Protein AF-A0A963BIH2-F1 (afdb_monomer_lite)

Secondary structure (DSSP, 8-state):
--------TTS--HHHHHHHHHHHHHHHHHHHHHHHHHHHTHHHHHHHHHHHHHHHHHHHHSS---TTSPPPPPPPHHHHHHHHHHHHHHHHHHHHHHHHHHHHHHHHHHHHHHTTTT-----GGGGS--

Foldseek 3Di:
DDPDPPVPPPDDDPVLVVVLVVLVVVLVVVLVVLVVVCVVCVVVQLVVQLVVVVVVLVVVQVDDDDPPDDRDDRDDSVVSSVVSNVVSVVVSVVVNVVSVVVSVVVSCVVVCVVVVVPDDPPPVPPPPPD

Structure (mmCIF, N/CA/C/O backbone):
data_AF-A0A963BIH2-F1
#
_entry.id   AF-A0A963BIH2-F1
#
loop_
_atom_site.group_PDB
_atom_site.id
_atom_site.type_symbol
_atom_site.label_atom_id
_atom_site.label_alt_id
_atom_site.label_comp_id
_atom_site.label_asym_id
_atom_site.label_entity_id
_atom_site.label_seq_id
_atom_site.pdbx_PDB_ins_code
_atom_site.Cartn_x
_atom_site.Cartn_y
_atom_site.Cartn_z
_atom_site.occupancy
_atom_site.B_iso_or_equiv
_atom_site.auth_seq_id
_atom_site.auth_comp_id
_atom_site.auth_asym_id
_atom_site.auth_atom_id
_atom_site.pdbx_PDB_model_num
ATOM 1 N N . MET A 1 1 ? 16.959 24.555 -2.439 1.00 33.97 1 MET A N 1
ATOM 2 C CA . MET A 1 1 ? 17.484 24.111 -3.747 1.00 33.97 1 MET A CA 1
ATOM 3 C C . MET A 1 1 ? 17.021 22.670 -3.945 1.00 33.97 1 MET A C 1
ATOM 5 O O . MET A 1 1 ? 17.496 21.800 -3.231 1.00 33.97 1 MET A O 1
ATOM 9 N N . ARG A 1 2 ? 15.986 22.430 -4.762 1.00 33.75 2 ARG A N 1
ATOM 10 C CA . ARG A 1 2 ? 15.496 21.077 -5.080 1.00 33.75 2 ARG A CA 1
ATOM 11 C C . ARG A 1 2 ? 16.211 20.646 -6.356 1.00 33.75 2 ARG A C 1
ATOM 13 O O . ARG A 1 2 ? 16.014 21.279 -7.386 1.00 33.75 2 ARG A O 1
ATOM 20 N N . ILE A 1 3 ? 17.089 19.651 -6.266 1.00 35.19 3 ILE A N 1
ATOM 21 C CA . ILE A 1 3 ? 17.741 19.067 -7.441 1.00 35.19 3 ILE A CA 1
ATOM 22 C C . ILE A 1 3 ? 16.696 18.158 -8.089 1.00 35.19 3 ILE A C 1
ATOM 24 O O . ILE A 1 3 ? 16.526 17.003 -7.705 1.00 35.19 3 ILE A O 1
ATOM 28 N N . GLU A 1 4 ? 15.918 18.723 -9.008 1.00 36.72 4 GLU A N 1
ATOM 29 C CA . GLU A 1 4 ? 15.123 17.937 -9.942 1.00 36.72 4 GLU A CA 1
ATOM 30 C C . GLU A 1 4 ? 16.110 17.210 -10.856 1.00 36.72 4 GLU A C 1
ATOM 32 O O . GLU A 1 4 ? 16.843 17.833 -11.623 1.00 36.72 4 GLU A O 1
ATOM 37 N N . PHE A 1 5 ? 16.178 15.885 -10.726 1.00 40.44 5 PHE A N 1
ATOM 38 C CA . PHE A 1 5 ? 16.924 15.017 -11.632 1.00 40.44 5 PHE A CA 1
ATOM 39 C C . PHE A 1 5 ? 16.237 15.021 -13.005 1.00 40.44 5 PHE A C 1
ATOM 41 O O . PHE A 1 5 ? 15.558 14.072 -13.391 1.00 40.44 5 PHE A O 1
ATOM 48 N N . ALA A 1 6 ? 16.403 16.109 -13.754 1.00 46.69 6 ALA A N 1
ATOM 49 C CA . ALA A 1 6 ? 16.191 16.117 -15.188 1.00 46.69 6 ALA A CA 1
ATOM 50 C C . ALA A 1 6 ? 17.350 15.331 -15.813 1.00 46.69 6 ALA A C 1
ATOM 52 O O . ALA A 1 6 ? 18.375 15.896 -16.193 1.00 46.69 6 ALA A O 1
ATOM 53 N N . ILE A 1 7 ? 17.205 14.004 -15.867 1.00 51.84 7 ILE A N 1
ATOM 54 C CA . ILE A 1 7 ? 18.049 13.149 -16.702 1.00 51.84 7 ILE A CA 1
ATOM 55 C C . ILE A 1 7 ? 17.840 13.657 -18.128 1.00 51.84 7 ILE A C 1
ATOM 57 O O . ILE A 1 7 ? 16.798 13.437 -18.746 1.00 51.84 7 ILE A O 1
ATOM 61 N N . SER A 1 8 ? 18.790 14.448 -18.616 1.00 45.28 8 SER A N 1
ATOM 62 C CA . SER A 1 8 ? 18.754 14.998 -19.959 1.00 45.28 8 SER A CA 1
ATOM 63 C C . SER A 1 8 ? 18.797 13.822 -20.933 1.00 45.28 8 SER A C 1
ATOM 65 O O . SER A 1 8 ? 19.781 13.095 -21.013 1.00 45.28 8 SER A O 1
ATOM 67 N N . ALA A 1 9 ? 17.706 13.624 -21.675 1.00 51.91 9 ALA A N 1
ATOM 68 C CA . ALA A 1 9 ? 17.459 12.498 -22.583 1.00 51.91 9 ALA A CA 1
ATOM 69 C C . ALA A 1 9 ? 18.454 12.365 -23.764 1.00 51.91 9 ALA A C 1
ATOM 71 O O . ALA A 1 9 ? 18.204 11.625 -24.714 1.00 51.91 9 ALA A O 1
ATOM 72 N N . ARG A 1 10 ? 19.573 13.097 -23.748 1.00 50.59 10 ARG A N 1
ATOM 73 C CA . ARG A 1 10 ? 20.485 13.274 -24.883 1.00 50.59 10 ARG A CA 1
ATOM 74 C C . ARG A 1 10 ? 21.702 12.345 -24.905 1.00 50.59 10 ARG A C 1
ATOM 76 O O . ARG A 1 10 ? 22.427 12.401 -25.888 1.00 50.59 10 ARG A O 1
ATOM 83 N N . ALA A 1 11 ? 21.902 11.484 -23.904 1.00 54.66 11 ALA A N 1
ATOM 84 C CA . ALA A 1 11 ? 23.040 10.552 -23.873 1.00 54.66 11 ALA A CA 1
ATOM 85 C C . ALA A 1 11 ? 22.699 9.115 -23.420 1.00 54.66 11 ALA A C 1
ATOM 87 O O . ALA A 1 11 ? 23.604 8.372 -23.061 1.00 54.66 11 ALA A O 1
ATOM 88 N N . LEU A 1 12 ? 21.421 8.713 -23.414 1.00 62.44 12 LEU A N 1
ATOM 89 C CA . LEU A 1 12 ? 21.046 7.317 -23.137 1.00 62.44 12 LEU A CA 1
ATOM 90 C C . LEU A 1 12 ? 21.193 6.477 -24.407 1.00 62.44 12 LEU A C 1
ATOM 92 O O . LEU A 1 12 ? 20.617 6.844 -25.439 1.00 62.44 12 LEU A O 1
ATOM 96 N N . ASP A 1 13 ? 21.931 5.370 -24.310 1.00 76.00 13 ASP A N 1
ATOM 97 C CA . ASP A 1 13 ? 21.966 4.354 -25.358 1.00 76.00 13 ASP A CA 1
ATOM 98 C C . ASP A 1 13 ? 20.620 3.608 -25.457 1.00 76.00 13 ASP A C 1
ATOM 100 O O . ASP A 1 13 ? 19.717 3.769 -24.629 1.00 76.00 13 ASP A O 1
ATOM 104 N N . GLU A 1 14 ? 20.447 2.840 -26.530 1.00 81.06 14 GLU A N 1
ATOM 105 C CA . GLU A 1 14 ? 19.212 2.098 -26.803 1.00 81.06 14 GLU A CA 1
ATOM 106 C C . GLU A 1 14 ? 18.902 1.062 -25.709 1.00 81.06 14 GLU A C 1
ATOM 108 O O . GLU A 1 14 ? 17.740 0.890 -25.342 1.00 81.06 14 GLU A O 1
ATOM 113 N N . THR A 1 15 ? 19.931 0.477 -25.086 1.00 82.81 15 THR A N 1
ATOM 114 C CA . THR A 1 15 ? 19.772 -0.535 -24.031 1.00 82.81 15 THR A CA 1
ATOM 115 C C . THR A 1 15 ? 19.218 0.053 -22.736 1.00 82.81 15 THR A C 1
ATOM 117 O O . THR A 1 15 ? 18.377 -0.562 -22.078 1.00 82.81 15 THR A O 1
ATOM 120 N N . ASP A 1 16 ? 19.629 1.268 -22.374 1.00 84.19 16 ASP A N 1
ATOM 121 C CA . ASP A 1 16 ? 19.107 1.944 -21.191 1.00 84.19 16 ASP A CA 1
ATOM 122 C C . ASP A 1 16 ? 17.667 2.426 -21.398 1.00 84.19 16 ASP A C 1
ATOM 124 O O . ASP A 1 16 ? 16.879 2.438 -20.449 1.00 84.19 16 ASP A O 1
ATOM 128 N N . ARG A 1 17 ? 17.285 2.781 -22.632 1.00 84.06 17 ARG A N 1
ATOM 129 C CA . ARG A 1 17 ? 15.888 3.110 -22.961 1.00 84.06 17 ARG A CA 1
ATOM 130 C C . ARG A 1 17 ? 14.984 1.890 -22.834 1.00 84.06 17 ARG A C 1
ATOM 132 O O . ARG A 1 17 ? 13.972 1.975 -22.142 1.00 84.06 17 ARG A O 1
ATOM 139 N N . GLU A 1 18 ? 15.381 0.761 -23.420 1.00 88.62 18 GLU A N 1
ATOM 140 C CA . GLU A 1 18 ? 14.652 -0.504 -23.285 1.00 88.62 18 GLU A CA 1
ATOM 141 C C . GLU A 1 18 ? 14.515 -0.917 -21.813 1.00 88.62 18 GLU A C 1
ATOM 143 O O . GLU A 1 18 ? 13.427 -1.282 -21.365 1.00 88.62 18 GLU A O 1
ATOM 148 N N . PHE A 1 19 ? 15.587 -0.786 -21.026 1.00 88.62 19 PHE A N 1
ATOM 149 C CA . PHE A 1 19 ? 15.560 -1.073 -19.591 1.00 88.62 19 PHE A CA 1
ATOM 150 C C . PHE A 1 19 ? 14.550 -0.198 -18.833 1.00 88.62 19 PHE A C 1
ATOM 152 O O . PHE A 1 19 ? 13.780 -0.704 -18.010 1.00 88.62 19 PHE A O 1
ATOM 159 N N . ILE A 1 20 ? 14.540 1.113 -19.101 1.00 88.50 20 ILE A N 1
ATOM 160 C CA . ILE A 1 20 ? 13.598 2.054 -18.480 1.00 88.50 20 ILE A CA 1
ATOM 161 C C . ILE A 1 20 ? 12.158 1.687 -18.836 1.00 88.50 20 ILE A C 1
ATOM 163 O O . ILE A 1 20 ? 11.299 1.676 -17.950 1.00 88.50 20 ILE A O 1
ATOM 167 N N . ASP A 1 21 ? 11.888 1.386 -20.104 1.00 89.56 21 ASP A N 1
ATOM 168 C CA . ASP A 1 21 ? 10.541 1.065 -20.567 1.00 89.56 21 ASP A CA 1
ATOM 169 C C . ASP A 1 21 ? 10.034 -0.238 -19.944 1.00 89.56 21 ASP A C 1
ATOM 171 O O . ASP A 1 21 ? 8.935 -0.243 -19.385 1.00 89.56 21 ASP A O 1
ATOM 175 N N . VAL A 1 22 ? 10.863 -1.290 -19.907 1.00 91.31 22 VAL A N 1
ATOM 176 C CA . VAL A 1 22 ? 10.533 -2.565 -19.245 1.00 91.31 22 VAL A CA 1
ATOM 177 C C . VAL A 1 22 ? 10.213 -2.357 -17.763 1.00 91.31 22 VAL A C 1
ATOM 179 O O . VAL A 1 22 ? 9.212 -2.876 -17.258 1.00 91.31 22 VAL A O 1
ATOM 182 N N . HIS A 1 23 ? 11.023 -1.574 -17.046 1.00 89.12 23 HIS A N 1
ATOM 183 C CA . HIS A 1 23 ? 10.770 -1.318 -15.629 1.00 89.12 23 HIS A CA 1
ATOM 184 C C . HIS A 1 23 ? 9.508 -0.494 -15.384 1.00 89.12 23 HIS A C 1
ATOM 186 O O . HIS A 1 23 ? 8.791 -0.781 -14.427 1.00 89.12 23 HIS A O 1
ATOM 192 N N . ARG A 1 24 ? 9.187 0.469 -16.255 1.00 86.44 24 ARG A N 1
ATOM 193 C CA . ARG A 1 24 ? 7.927 1.225 -16.180 1.00 86.44 24 ARG A CA 1
ATOM 194 C C . ARG A 1 24 ? 6.712 0.339 -16.433 1.00 86.44 24 ARG A C 1
ATOM 196 O O . ARG A 1 24 ? 5.716 0.469 -15.722 1.00 86.44 24 ARG A O 1
ATOM 203 N N . THR A 1 25 ? 6.776 -0.568 -17.409 1.00 91.62 25 THR A N 1
ATOM 204 C CA . THR A 1 25 ? 5.693 -1.537 -17.642 1.00 91.62 25 THR A CA 1
ATOM 205 C C . THR A 1 25 ? 5.524 -2.480 -16.456 1.00 91.62 25 THR A C 1
ATOM 207 O O . THR A 1 25 ? 4.408 -2.629 -15.962 1.00 91.62 25 THR A O 1
ATOM 210 N N . ASN A 1 26 ? 6.620 -3.024 -15.922 1.00 91.31 26 ASN A N 1
ATOM 211 C CA . ASN A 1 26 ? 6.579 -3.917 -14.763 1.00 91.31 26 ASN A CA 1
ATOM 212 C C . ASN A 1 26 ? 6.050 -3.206 -13.507 1.00 91.31 26 ASN A C 1
ATOM 214 O O . ASN A 1 26 ? 5.265 -3.782 -12.752 1.00 91.31 26 ASN A O 1
ATOM 218 N N . GLU A 1 27 ? 6.438 -1.945 -13.283 1.00 92.25 27 GLU A N 1
ATOM 219 C CA . GLU A 1 27 ? 5.890 -1.102 -12.214 1.00 92.25 27 GLU A CA 1
ATOM 220 C C . GLU A 1 27 ? 4.374 -0.950 -12.375 1.00 92.25 27 GLU A C 1
ATOM 222 O O . GLU A 1 27 ? 3.619 -1.223 -11.441 1.00 92.25 27 GLU A O 1
ATOM 227 N N . ALA A 1 28 ? 3.911 -0.563 -13.567 1.00 92.19 28 ALA A N 1
ATOM 228 C CA . ALA A 1 28 ? 2.495 -0.352 -13.839 1.00 92.19 28 ALA A CA 1
ATOM 229 C C . ALA A 1 28 ? 1.665 -1.630 -13.640 1.00 92.19 28 ALA A C 1
ATOM 231 O O . ALA A 1 28 ? 0.584 -1.574 -13.048 1.00 92.19 28 ALA A O 1
ATOM 232 N N . GLU A 1 29 ? 2.161 -2.782 -14.090 1.00 96.12 29 GLU A N 1
ATOM 233 C CA . GLU A 1 29 ? 1.514 -4.078 -13.869 1.00 96.12 29 GLU A CA 1
ATOM 234 C C . GLU A 1 29 ? 1.475 -4.451 -12.388 1.00 96.12 29 GLU A C 1
ATOM 236 O O . GLU A 1 29 ? 0.422 -4.828 -11.871 1.00 96.12 29 GLU A O 1
ATOM 241 N N . THR A 1 30 ? 2.588 -4.277 -11.675 1.00 94.75 30 THR A N 1
ATOM 242 C CA . THR A 1 30 ? 2.672 -4.573 -10.239 1.00 94.75 30 THR A CA 1
ATOM 243 C C . THR A 1 30 ? 1.711 -3.695 -9.441 1.00 94.75 30 THR A C 1
ATOM 245 O O . THR A 1 30 ? 1.011 -4.196 -8.559 1.00 94.75 30 THR A O 1
ATOM 248 N N . LEU A 1 31 ? 1.611 -2.405 -9.771 1.00 95.50 31 LEU A N 1
ATOM 249 C CA . LEU A 1 31 ? 0.657 -1.484 -9.152 1.00 95.50 31 LEU A CA 1
ATOM 250 C C . LEU A 1 31 ? -0.789 -1.894 -9.439 1.00 95.50 31 LEU A C 1
ATOM 252 O O . LEU A 1 31 ? -1.604 -1.919 -8.520 1.00 95.50 31 LEU A O 1
ATOM 256 N N . ARG A 1 32 ? -1.116 -2.253 -10.687 1.00 96.75 32 ARG A N 1
ATOM 257 C CA . ARG A 1 32 ? -2.464 -2.721 -11.055 1.00 96.75 32 ARG A CA 1
ATOM 258 C C . ARG A 1 32 ? -2.843 -3.995 -10.312 1.00 96.75 32 ARG A C 1
ATOM 260 O O . ARG A 1 32 ? -3.928 -4.059 -9.745 1.00 96.75 32 ARG A O 1
ATOM 267 N N . ASN A 1 33 ? -1.948 -4.977 -10.276 1.00 97.25 33 ASN A N 1
ATOM 268 C CA . ASN A 1 33 ? -2.181 -6.241 -9.584 1.00 97.25 33 ASN A CA 1
ATOM 269 C C . 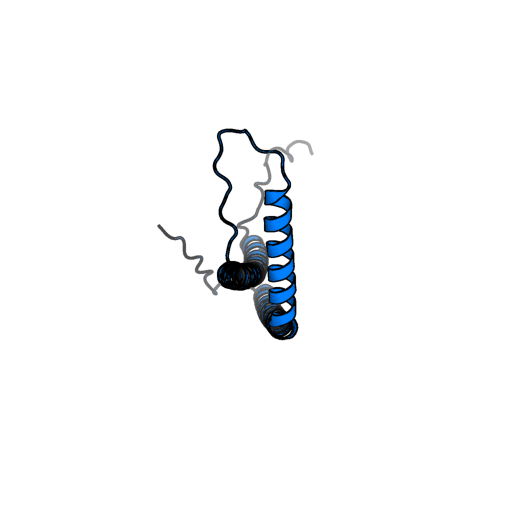ASN A 1 33 ? -2.331 -6.025 -8.075 1.00 97.25 33 ASN A C 1
ATOM 271 O O . ASN A 1 33 ? -3.250 -6.566 -7.469 1.00 97.25 33 ASN A O 1
ATOM 275 N N . THR A 1 34 ? -1.483 -5.179 -7.483 1.00 95.25 34 THR A N 1
ATOM 276 C CA . THR A 1 34 ? -1.549 -4.835 -6.054 1.00 95.25 34 THR A CA 1
ATOM 277 C C . THR A 1 34 ? -2.843 -4.096 -5.712 1.00 95.25 34 THR A C 1
ATOM 279 O O . THR A 1 34 ? -3.472 -4.393 -4.699 1.00 95.25 34 THR A O 1
ATOM 282 N N . GLN A 1 35 ? -3.281 -3.166 -6.564 1.00 97.00 35 GLN A N 1
ATOM 283 C CA . GLN A 1 35 ? -4.557 -2.469 -6.400 1.00 97.00 35 GLN A CA 1
ATOM 284 C C . GLN A 1 35 ? -5.742 -3.435 -6.515 1.00 97.00 35 GLN A C 1
ATOM 286 O O . GLN A 1 35 ? -6.639 -3.405 -5.677 1.00 97.00 35 GLN A O 1
ATOM 291 N N . ALA A 1 36 ? -5.733 -4.313 -7.518 1.00 97.25 36 ALA A N 1
ATOM 292 C CA . ALA A 1 36 ? -6.798 -5.286 -7.725 1.00 97.25 36 ALA A CA 1
ATOM 293 C C . ALA A 1 36 ? -6.891 -6.287 -6.562 1.00 97.25 36 ALA A C 1
ATOM 295 O O . ALA A 1 36 ? -7.988 -6.599 -6.107 1.00 97.25 36 ALA A O 1
ATOM 296 N N . ASP A 1 37 ? -5.754 -6.767 -6.055 1.00 96.81 37 ASP A N 1
ATOM 297 C CA . ASP A 1 37 ? -5.680 -7.617 -4.863 1.00 96.81 37 ASP A CA 1
ATOM 298 C C . ASP A 1 37 ? -6.224 -6.900 -3.619 1.00 96.81 37 ASP A C 1
ATOM 300 O O . ASP A 1 37 ? -7.039 -7.458 -2.878 1.00 96.81 37 ASP A O 1
ATOM 304 N N . TYR A 1 38 ? -5.840 -5.633 -3.426 1.00 95.75 38 TYR A N 1
ATOM 305 C CA . TYR A 1 38 ? -6.357 -4.816 -2.334 1.00 95.75 38 TYR A CA 1
ATOM 306 C C . TYR A 1 38 ? -7.874 -4.674 -2.398 1.00 95.75 38 TYR A C 1
ATOM 308 O O . TYR A 1 38 ? -8.548 -4.899 -1.400 1.00 95.75 38 TYR A O 1
ATOM 316 N N . GLU A 1 39 ? -8.426 -4.343 -3.564 1.00 96.12 39 GLU A N 1
ATOM 317 C CA . GLU A 1 39 ? -9.868 -4.179 -3.746 1.00 96.12 39 GLU A CA 1
ATOM 318 C C . GLU A 1 39 ? -10.630 -5.488 -3.539 1.00 96.12 39 GLU A C 1
ATOM 320 O O . GLU A 1 39 ? -11.663 -5.489 -2.865 1.00 96.12 39 GLU A O 1
ATOM 325 N N . ARG A 1 40 ? -10.097 -6.607 -4.050 1.00 97.56 40 ARG A N 1
ATOM 326 C CA . ARG A 1 40 ? -10.688 -7.942 -3.870 1.00 97.56 40 ARG A CA 1
ATOM 327 C C . ARG A 1 40 ? -10.795 -8.329 -2.400 1.00 97.56 40 ARG A C 1
ATOM 329 O O . ARG A 1 40 ? -11.824 -8.856 -1.993 1.00 97.56 40 ARG A O 1
ATOM 336 N N . HIS A 1 41 ? -9.763 -8.041 -1.611 1.00 97.06 41 HIS A N 1
ATOM 337 C CA . HIS A 1 41 ? -9.679 -8.448 -0.206 1.00 97.06 41 HIS A CA 1
ATOM 338 C C . HIS A 1 41 ? -9.933 -7.307 0.782 1.00 97.06 41 HIS A C 1
ATOM 340 O O . HIS A 1 41 ? -9.677 -7.450 1.978 1.00 97.06 41 HIS A O 1
ATOM 346 N N . ARG A 1 42 ? -10.445 -6.166 0.309 1.00 94.88 42 ARG A N 1
ATOM 347 C CA . ARG A 1 42 ? -10.566 -4.941 1.108 1.00 94.88 42 ARG A CA 1
ATOM 348 C C . ARG A 1 42 ? -11.382 -5.159 2.376 1.00 94.88 42 ARG A C 1
ATOM 350 O O . ARG A 1 42 ? -10.971 -4.765 3.465 1.00 94.88 42 ARG A O 1
ATOM 357 N N . TRP A 1 43 ? -12.539 -5.799 2.234 1.00 95.62 43 TRP A N 1
ATOM 358 C CA . TRP A 1 43 ? -13.440 -6.048 3.355 1.00 95.62 43 TRP A CA 1
ATOM 359 C C . TRP A 1 43 ? -12.870 -7.053 4.349 1.00 95.62 43 TRP A C 1
ATOM 361 O O . TRP A 1 43 ? -12.956 -6.813 5.552 1.00 95.62 43 TRP A O 1
ATOM 371 N N . ASP A 1 44 ? -12.236 -8.116 3.858 1.00 97.31 44 ASP A N 1
ATOM 372 C CA . ASP A 1 44 ? -11.607 -9.131 4.704 1.00 97.31 44 ASP A CA 1
ATOM 373 C C . ASP A 1 44 ? -10.460 -8.531 5.520 1.00 97.31 44 ASP A C 1
ATOM 375 O O . ASP A 1 44 ? -10.366 -8.767 6.723 1.00 97.31 44 ASP A O 1
ATOM 379 N N . ARG A 1 45 ? -9.631 -7.680 4.899 1.00 96.06 45 ARG A N 1
ATOM 380 C CA . ARG A 1 45 ? -8.552 -6.953 5.586 1.00 96.06 45 ARG A CA 1
ATOM 381 C C . ARG A 1 45 ? -9.091 -6.012 6.653 1.00 96.06 45 ARG A C 1
ATOM 383 O O . ARG A 1 45 ? -8.621 -6.042 7.788 1.00 96.06 45 ARG A O 1
ATOM 390 N N . TYR A 1 46 ? -10.122 -5.229 6.329 1.00 97.00 46 TYR A N 1
ATOM 391 C CA . TYR A 1 46 ? -10.773 -4.361 7.312 1.00 97.00 46 TYR A CA 1
ATOM 392 C C . TYR A 1 46 ? -11.332 -5.152 8.493 1.00 97.00 46 TYR A C 1
ATOM 394 O O . TYR A 1 46 ? -11.164 -4.725 9.633 1.00 97.00 46 TYR A O 1
ATOM 402 N N . LYS A 1 47 ? -11.962 -6.305 8.242 1.00 96.62 47 LYS A N 1
ATOM 403 C CA . LYS A 1 47 ? -12.494 -7.163 9.305 1.00 96.62 47 LYS A CA 1
ATOM 404 C C . LYS A 1 47 ? -11.408 -7.797 10.154 1.00 96.62 47 LYS A C 1
ATOM 406 O O . LYS A 1 47 ? -11.467 -7.682 11.373 1.00 96.62 47 LYS A O 1
ATOM 411 N N . ALA A 1 48 ? -10.376 -8.356 9.534 1.00 96.31 48 ALA A N 1
ATOM 412 C CA . ALA A 1 48 ? -9.230 -8.890 10.258 1.00 96.31 48 ALA A CA 1
ATOM 413 C C . ALA A 1 48 ? -8.563 -7.819 11.141 1.00 96.31 48 ALA A C 1
ATOM 415 O O . ALA A 1 48 ? -8.173 -8.102 12.275 1.00 96.31 48 ALA A O 1
ATOM 416 N N . ARG A 1 49 ? -8.472 -6.574 10.653 1.00 96.62 49 ARG A N 1
ATOM 417 C CA . ARG A 1 49 ? -7.916 -5.450 11.412 1.00 96.62 49 ARG A CA 1
ATOM 418 C C . ARG A 1 49 ? -8.830 -4.992 12.550 1.00 96.62 49 ARG A C 1
ATOM 420 O O . ARG A 1 49 ? -8.324 -4.730 13.637 1.00 96.62 49 ARG A O 1
ATOM 427 N N . GLU A 1 50 ? -10.143 -4.918 12.324 1.00 96.25 50 GLU A N 1
ATOM 428 C CA . GLU A 1 50 ? -11.148 -4.629 13.362 1.00 96.25 50 GLU A CA 1
ATOM 429 C C . GLU A 1 50 ? -11.038 -5.653 14.504 1.00 96.25 50 GLU A C 1
ATOM 431 O O . GLU A 1 50 ? -10.877 -5.268 15.663 1.00 96.25 50 GLU A O 1
ATOM 436 N N . ASP A 1 51 ? -11.004 -6.945 14.169 1.00 95.88 51 ASP A N 1
ATOM 437 C CA . ASP A 1 51 ? -10.886 -8.037 15.140 1.00 95.88 51 ASP A CA 1
ATOM 438 C C . ASP A 1 51 ? -9.553 -7.992 15.902 1.00 95.88 51 ASP 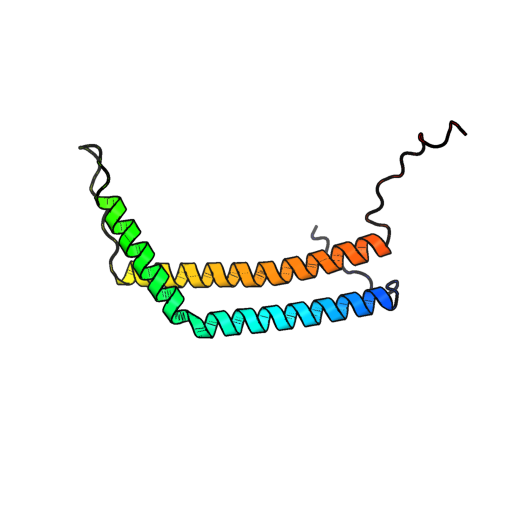A C 1
ATOM 440 O O . ASP A 1 51 ? -9.511 -8.201 17.118 1.00 95.88 51 ASP A O 1
ATOM 444 N N . ALA A 1 52 ? -8.448 -7.699 15.208 1.00 95.50 52 ALA A N 1
ATOM 445 C CA . ALA A 1 52 ? -7.132 -7.565 15.827 1.00 95.50 52 ALA A CA 1
ATOM 446 C C . ALA A 1 52 ? -7.080 -6.393 16.819 1.00 95.50 52 ALA A C 1
ATOM 448 O O . ALA A 1 52 ? -6.585 -6.560 17.935 1.00 95.50 52 ALA A O 1
ATOM 449 N N . LEU A 1 53 ? -7.627 -5.232 16.443 1.00 94.75 53 LEU A N 1
ATOM 450 C CA . LEU A 1 53 ? -7.718 -4.066 17.322 1.00 94.75 53 LEU A CA 1
ATOM 451 C C . LEU A 1 53 ? -8.600 -4.360 18.535 1.00 94.75 53 LEU A C 1
ATOM 453 O O . LEU A 1 53 ? -8.219 -4.054 19.661 1.00 94.75 53 LEU A O 1
ATOM 457 N N . GLN A 1 54 ? -9.741 -5.018 18.337 1.00 92.38 54 GLN A N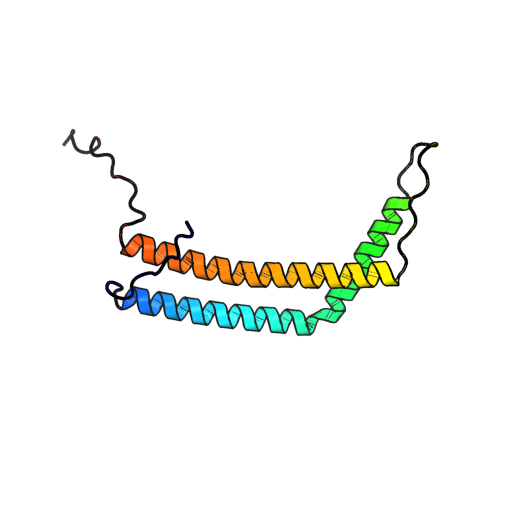 1
ATOM 458 C CA . GLN A 1 54 ? -10.620 -5.390 19.441 1.00 92.38 54 GLN A CA 1
ATOM 459 C C . GLN A 1 54 ? -9.915 -6.312 20.446 1.00 92.38 54 GLN A C 1
ATOM 461 O O . GLN A 1 54 ? -9.985 -6.071 21.653 1.00 92.38 54 GLN A O 1
ATOM 466 N N . ARG A 1 55 ? -9.171 -7.318 19.966 1.00 91.88 55 ARG A N 1
ATOM 467 C CA . ARG A 1 55 ? -8.341 -8.180 20.826 1.00 91.88 55 ARG A CA 1
ATOM 468 C C . ARG A 1 55 ? -7.250 -7.389 21.542 1.00 91.88 55 ARG A C 1
ATOM 470 O O . ARG A 1 55 ? -7.025 -7.607 22.726 1.00 91.88 55 ARG A O 1
ATOM 477 N N . GLN A 1 56 ? -6.596 -6.456 20.854 1.00 91.50 56 GLN A N 1
ATOM 478 C CA . GLN A 1 56 ? -5.574 -5.600 21.453 1.00 91.50 56 GLN A CA 1
ATOM 479 C C . GLN A 1 56 ? -6.146 -4.741 22.589 1.00 91.50 56 GLN A C 1
ATOM 481 O O . GLN A 1 56 ? -5.546 -4.673 23.661 1.00 91.50 56 GLN A O 1
ATOM 486 N N . TYR A 1 57 ? -7.308 -4.110 22.392 1.00 88.19 57 TYR A N 1
ATOM 487 C CA . TYR A 1 57 ? -7.952 -3.323 23.445 1.00 88.19 57 TYR A CA 1
ATOM 488 C C . TYR A 1 57 ? -8.390 -4.184 24.625 1.00 88.19 57 TYR A C 1
ATOM 490 O O . TYR A 1 57 ? -8.204 -3.761 25.764 1.00 88.19 57 TYR A O 1
ATOM 498 N N . GLN A 1 58 ? -8.905 -5.388 24.369 1.00 85.69 58 GLN A N 1
ATOM 499 C CA . GLN A 1 58 ? -9.261 -6.326 25.429 1.00 85.69 58 GLN A CA 1
ATOM 500 C C . GLN A 1 58 ? -8.029 -6.729 26.252 1.00 85.69 58 GLN A C 1
ATOM 502 O O . GLN A 1 58 ? -8.021 -6.542 27.463 1.00 85.69 58 GLN A O 1
ATOM 507 N N . ASN A 1 59 ? -6.946 -7.155 25.596 1.00 85.69 59 ASN A N 1
ATOM 508 C CA . ASN A 1 59 ? -5.697 -7.526 26.270 1.00 85.69 59 ASN A CA 1
ATOM 509 C C . ASN A 1 59 ? -5.110 -6.366 27.085 1.00 85.69 59 ASN A C 1
ATOM 511 O O . ASN A 1 59 ? -4.523 -6.572 28.145 1.00 85.69 59 ASN A O 1
ATOM 515 N N . ASN A 1 60 ? -5.277 -5.129 26.606 1.00 82.44 60 ASN A N 1
ATOM 516 C CA . ASN A 1 60 ? -4.820 -3.952 27.329 1.00 82.44 60 ASN A CA 1
ATOM 517 C C . ASN A 1 60 ? -5.563 -3.745 28.652 1.00 82.44 60 ASN A C 1
ATOM 519 O O . ASN A 1 60 ? -4.992 -3.122 29.545 1.00 82.44 60 ASN A O 1
ATOM 523 N N . LEU A 1 61 ? -6.812 -4.206 28.788 1.00 76.75 61 LEU A N 1
ATOM 524 C CA . LEU A 1 61 ? -7.569 -4.147 30.044 1.00 76.75 61 LEU A CA 1
ATOM 525 C C . LEU A 1 61 ? -7.064 -5.144 31.081 1.00 76.75 61 LEU A C 1
ATOM 527 O O . LEU A 1 61 ? -7.062 -4.804 32.261 1.00 76.75 61 LEU A O 1
ATOM 531 N N . ASP A 1 62 ? -6.613 -6.310 30.626 1.00 75.94 62 ASP A N 1
ATOM 532 C CA . ASP A 1 62 ? -6.234 -7.440 31.478 1.00 75.94 62 ASP A CA 1
ATOM 533 C C . ASP A 1 62 ? -4.826 -7.290 32.095 1.00 75.94 62 ASP A C 1
ATOM 535 O O . ASP A 1 62 ? -4.413 -8.088 32.938 1.00 75.94 62 ASP A O 1
ATOM 539 N N . LEU A 1 63 ? -4.077 -6.250 31.712 1.00 78.94 63 LEU A N 1
ATOM 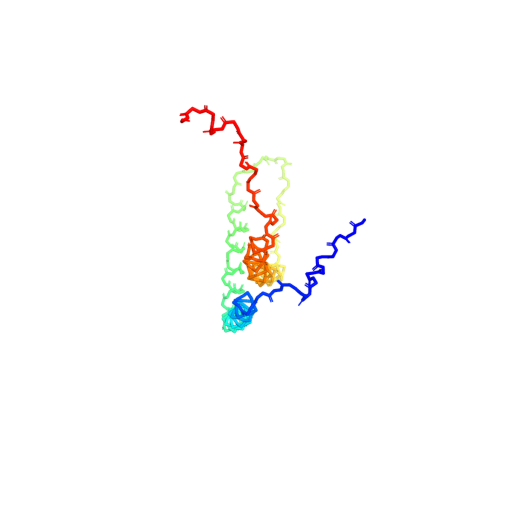540 C CA . LEU A 1 63 ? -2.769 -5.930 32.288 1.00 78.94 63 LEU A CA 1
ATOM 541 C C . LEU A 1 63 ? -2.906 -5.382 33.723 1.00 78.94 63 LEU A C 1
ATOM 543 O O . LEU A 1 63 ? -3.727 -4.489 33.953 1.00 78.94 63 LEU A O 1
ATOM 547 N N . PRO A 1 64 ? -2.071 -5.827 34.687 1.00 74.06 64 PRO A N 1
ATOM 548 C CA . PRO A 1 64 ? -2.065 -5.269 36.036 1.00 74.06 64 PRO A CA 1
ATOM 549 C C . PRO A 1 64 ? -1.707 -3.779 35.991 1.00 74.06 64 PRO A C 1
ATOM 551 O O . PRO A 1 64 ? -0.710 -3.380 35.385 1.00 74.06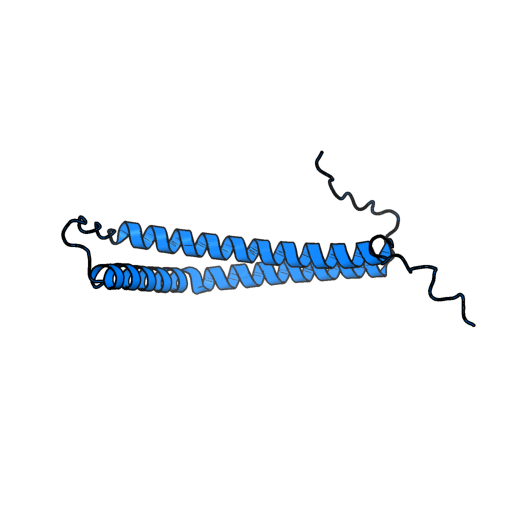 64 PRO A O 1
ATOM 554 N N . ARG A 1 65 ? -2.531 -2.944 36.635 1.00 71.06 65 ARG A N 1
ATOM 555 C CA . ARG A 1 65 ? -2.370 -1.482 36.642 1.00 71.06 65 ARG A CA 1
ATOM 556 C C . ARG A 1 65 ? -2.017 -0.958 38.034 1.00 71.06 65 ARG A C 1
ATOM 558 O O . ARG A 1 65 ? -2.485 -1.514 39.027 1.00 71.06 65 ARG A O 1
ATOM 565 N N . PRO A 1 66 ? -1.253 0.145 38.127 1.00 79.50 66 PRO A N 1
ATOM 566 C CA . PRO A 1 66 ? -1.046 0.837 39.393 1.00 79.50 66 PRO A CA 1
ATOM 567 C C . PRO A 1 66 ? -2.377 1.377 39.934 1.00 79.50 66 PRO A C 1
ATOM 569 O O . PRO A 1 66 ? -3.176 1.924 39.175 1.00 79.50 66 PRO A O 1
ATOM 572 N N . ALA A 1 67 ? -2.586 1.287 41.250 1.00 76.38 67 ALA A N 1
ATOM 573 C CA . ALA A 1 67 ? -3.856 1.621 41.909 1.00 76.38 67 ALA A CA 1
ATOM 574 C C . ALA A 1 67 ? -4.340 3.075 41.708 1.00 76.38 67 ALA A C 1
ATOM 576 O O . ALA A 1 67 ? -5.526 3.348 41.856 1.00 76.38 67 ALA A O 1
ATOM 577 N N . ASN A 1 68 ? -3.441 3.995 41.341 1.00 82.88 68 ASN A N 1
ATOM 578 C CA . ASN A 1 68 ? -3.741 5.421 41.166 1.00 82.88 68 ASN A CA 1
ATOM 579 C C . ASN A 1 68 ? -3.889 5.845 39.694 1.00 82.88 68 ASN A C 1
ATOM 581 O O . ASN A 1 68 ? -3.960 7.039 39.409 1.00 82.88 68 ASN A O 1
ATOM 585 N N . VAL A 1 69 ? -3.896 4.897 38.749 1.00 78.19 69 VAL A N 1
ATOM 586 C CA . VAL A 1 69 ? -4.060 5.201 37.321 1.00 78.19 69 VAL A CA 1
ATOM 587 C C . VAL A 1 69 ? -5.526 5.015 36.926 1.00 78.19 69 VAL A C 1
ATOM 589 O O . VAL A 1 69 ? -6.060 3.918 37.104 1.00 78.19 69 VAL A O 1
ATOM 592 N N . PRO A 1 70 ? -6.193 6.049 36.377 1.00 78.31 70 PRO A N 1
ATOM 593 C CA . PRO A 1 70 ? -7.563 5.913 35.902 1.00 78.31 70 PRO A CA 1
ATOM 594 C C . PRO A 1 70 ? -7.653 4.846 34.807 1.00 78.31 70 PRO A C 1
ATOM 596 O O . PRO A 1 70 ? -6.755 4.700 33.974 1.00 78.31 70 PRO A O 1
ATOM 599 N N . MET A 1 71 ? -8.755 4.094 34.806 1.00 77.25 71 MET A N 1
ATOM 600 C CA . MET A 1 71 ? -8.989 3.074 33.790 1.00 77.25 71 MET A CA 1
ATOM 601 C C . MET A 1 71 ? -9.104 3.751 32.414 1.00 77.25 71 MET A C 1
ATOM 603 O O . MET A 1 71 ? -9.885 4.698 32.274 1.00 77.25 71 MET A O 1
ATOM 607 N N . PRO A 1 72 ? -8.348 3.308 31.394 1.00 75.38 72 PRO A N 1
ATOM 608 C CA . PRO A 1 72 ? -8.509 3.849 30.059 1.00 75.38 72 PRO A CA 1
ATOM 609 C C . PRO A 1 72 ? -9.914 3.536 29.557 1.00 75.38 72 PRO A C 1
ATOM 611 O O . PRO A 1 72 ? -10.414 2.420 29.712 1.00 75.38 72 PRO A O 1
ATOM 614 N N . ARG A 1 73 ? -10.543 4.528 28.931 1.00 82.94 73 ARG A N 1
ATOM 615 C CA . ARG A 1 73 ? -11.808 4.328 28.234 1.00 82.94 73 ARG A CA 1
ATOM 616 C C . ARG A 1 73 ? -11.591 3.338 27.091 1.00 82.94 73 ARG A C 1
ATOM 618 O O . ARG A 1 73 ? -10.672 3.507 26.292 1.00 82.94 73 ARG A O 1
ATOM 625 N N . LEU A 1 74 ? -12.480 2.355 26.986 1.00 86.12 74 LEU A N 1
ATOM 626 C CA . LEU A 1 74 ? -12.526 1.502 25.808 1.00 86.12 74 LEU A CA 1
ATOM 627 C C . LEU A 1 74 ? -13.049 2.288 24.605 1.00 86.12 74 LEU A C 1
ATOM 629 O O . LEU A 1 74 ? -14.069 2.979 24.734 1.00 86.12 74 LEU A O 1
ATOM 633 N N . PRO A 1 75 ? -12.397 2.171 23.441 1.00 89.50 75 PRO A N 1
ATOM 634 C CA . PRO A 1 75 ? -12.948 2.721 22.223 1.00 89.50 75 PRO A CA 1
ATOM 635 C C . PRO A 1 75 ? -14.254 2.007 21.878 1.00 89.50 75 PRO A C 1
ATOM 637 O O . PRO A 1 75 ? -14.450 0.812 22.105 1.00 89.50 75 PRO A O 1
ATOM 640 N N . THR A 1 76 ? -15.171 2.778 21.323 1.00 93.00 76 THR A N 1
ATOM 641 C CA . THR A 1 76 ? -16.424 2.295 20.759 1.00 93.00 76 THR A CA 1
ATOM 642 C C . THR A 1 76 ? -16.158 1.469 19.507 1.00 93.00 76 THR A C 1
ATOM 644 O O . THR A 1 76 ? -15.161 1.648 18.808 1.00 93.00 76 THR A O 1
ATOM 647 N N . ARG A 1 77 ? -17.111 0.609 19.145 1.00 92.19 77 ARG A N 1
ATOM 648 C CA . ARG A 1 77 ? -17.029 -0.181 17.909 1.00 92.19 77 ARG A CA 1
ATOM 649 C C . ARG A 1 77 ? -16.819 0.682 16.657 1.00 92.19 77 ARG A C 1
ATOM 651 O O . ARG A 1 77 ? -16.097 0.279 15.748 1.00 92.19 77 ARG A O 1
ATOM 658 N N . SER A 1 78 ? -17.434 1.864 16.605 1.00 94.19 78 SER A N 1
ATOM 659 C CA . SER A 1 78 ? -17.259 2.815 15.502 1.00 94.19 78 SER A CA 1
ATOM 660 C C . SER A 1 78 ? -15.836 3.361 15.422 1.00 94.19 78 SER A C 1
ATOM 662 O O . SER A 1 78 ? -15.288 3.423 14.324 1.00 94.19 78 SER A O 1
ATOM 664 N N . GLU A 1 79 ? -15.222 3.695 16.562 1.00 94.56 79 GLU A N 1
ATOM 665 C CA . GLU A 1 79 ? -13.828 4.157 16.618 1.00 94.56 79 GLU A CA 1
ATOM 666 C C . GLU A 1 79 ? -12.877 3.052 16.139 1.00 94.56 79 GLU A C 1
ATOM 668 O O . GLU A 1 79 ? -12.044 3.299 15.269 1.00 94.56 79 GLU A O 1
ATOM 673 N N . ILE A 1 80 ? -13.088 1.810 16.592 1.00 94.81 80 ILE A N 1
ATOM 674 C CA . ILE A 1 80 ? -12.304 0.644 16.153 1.00 94.81 80 ILE A CA 1
ATOM 675 C C . ILE A 1 80 ? -12.446 0.420 14.640 1.00 94.81 80 ILE A C 1
ATOM 677 O O . ILE A 1 80 ? -11.456 0.220 13.939 1.00 94.81 80 ILE A O 1
ATOM 681 N N . THR A 1 81 ? -13.670 0.489 14.110 1.00 95.25 81 THR A N 1
ATOM 682 C CA . THR A 1 81 ? -13.930 0.313 12.671 1.00 95.25 81 THR A CA 1
ATOM 683 C C . THR A 1 81 ? -13.231 1.390 11.841 1.00 95.25 81 THR A C 1
ATOM 685 O O . THR A 1 81 ? -12.657 1.104 10.788 1.00 95.25 81 THR A O 1
ATOM 688 N N . GLN A 1 82 ? -13.289 2.643 12.293 1.00 96.38 82 GLN A N 1
ATOM 689 C CA . GLN A 1 82 ? -12.650 3.758 11.606 1.00 96.38 82 GLN A CA 1
ATOM 690 C C . GLN A 1 82 ? -11.125 3.626 11.633 1.00 96.38 82 GLN A C 1
ATOM 692 O O . GLN A 1 82 ? -10.473 3.834 10.607 1.00 96.38 82 GLN A O 1
ATOM 697 N N . GLU A 1 83 ? -10.560 3.240 12.775 1.00 96.06 83 GLU A N 1
ATOM 698 C CA . GLU A 1 83 ? -9.127 3.004 12.917 1.00 96.06 83 GLU A CA 1
ATOM 699 C C . GLU A 1 83 ? -8.649 1.841 12.044 1.00 96.06 83 GLU A C 1
ATOM 701 O O . GLU A 1 83 ? -7.621 1.966 11.372 1.00 96.06 83 GLU A O 1
ATOM 706 N N . ALA A 1 84 ? -9.412 0.746 11.985 1.00 96.38 84 ALA A N 1
ATOM 707 C CA . ALA A 1 84 ? -9.113 -0.397 11.130 1.00 96.38 84 ALA A CA 1
ATOM 708 C C . ALA A 1 84 ? -9.007 0.016 9.657 1.00 96.38 84 ALA A C 1
ATOM 710 O O . ALA A 1 84 ? -7.987 -0.235 9.015 1.00 96.38 84 ALA A O 1
ATOM 711 N N . ARG A 1 85 ? -10.017 0.731 9.145 1.00 96.06 85 ARG A N 1
ATOM 712 C CA . ARG A 1 85 ? -10.031 1.227 7.759 1.00 96.06 85 ARG A CA 1
ATOM 713 C C . ARG A 1 85 ? -8.880 2.185 7.482 1.00 96.06 85 ARG A C 1
ATOM 715 O O . ARG A 1 85 ? -8.137 1.988 6.530 1.00 96.06 85 ARG A O 1
ATOM 722 N N . SER A 1 86 ? -8.701 3.180 8.352 1.00 97.06 86 SER A N 1
ATOM 723 C CA . SER A 1 86 ? -7.625 4.169 8.232 1.00 97.06 86 SER A CA 1
ATOM 724 C C . SER A 1 86 ? -6.242 3.520 8.223 1.00 97.06 86 SER A C 1
ATOM 726 O O . SER A 1 86 ? -5.344 3.966 7.511 1.00 97.06 86 SER A O 1
ATOM 728 N N . THR A 1 87 ? -6.044 2.479 9.030 1.00 96.12 87 THR A N 1
ATOM 729 C CA . THR A 1 87 ? -4.759 1.781 9.105 1.00 96.12 87 THR A CA 1
ATOM 730 C C . THR A 1 87 ? -4.494 0.971 7.845 1.00 96.12 87 THR A C 1
ATOM 732 O O . THR A 1 87 ? -3.424 1.114 7.261 1.00 96.12 87 THR A O 1
ATOM 735 N N . GLU A 1 88 ? -5.468 0.186 7.391 1.00 96.81 88 GLU A N 1
ATOM 736 C CA . GLU A 1 88 ? -5.342 -0.603 6.162 1.00 96.81 88 GLU A CA 1
ATOM 737 C C . GLU A 1 88 ? -5.158 0.289 4.924 1.00 96.81 88 GLU A C 1
ATOM 739 O O . GLU A 1 88 ? -4.272 0.032 4.110 1.00 96.81 88 GLU A O 1
ATOM 744 N N . ASP A 1 89 ? -5.895 1.399 4.819 1.00 95.62 89 ASP A N 1
ATOM 745 C CA . ASP A 1 89 ? -5.736 2.360 3.718 1.00 95.62 89 ASP A 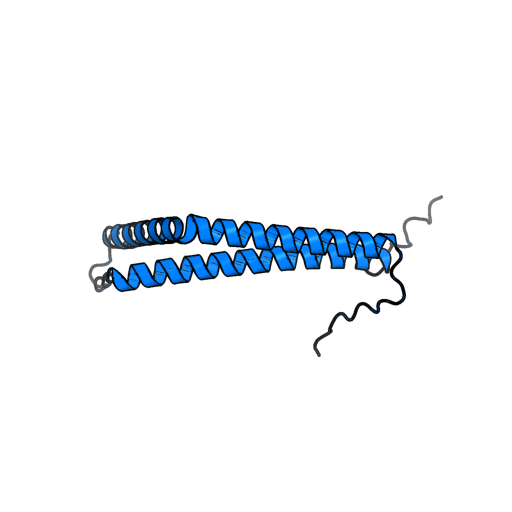CA 1
ATOM 746 C C . ASP A 1 89 ? -4.340 3.008 3.720 1.00 95.62 89 ASP A C 1
ATOM 748 O O . ASP A 1 89 ? -3.724 3.184 2.662 1.00 95.62 89 ASP A O 1
ATOM 752 N N . ARG A 1 90 ? -3.801 3.335 4.905 1.00 97.19 90 ARG A N 1
ATOM 753 C CA . ARG A 1 90 ? -2.428 3.846 5.043 1.00 97.19 90 ARG A CA 1
ATOM 754 C C . ARG A 1 90 ? -1.393 2.799 4.646 1.00 97.19 90 ARG A C 1
ATOM 756 O O . ARG A 1 90 ? -0.474 3.130 3.901 1.00 97.19 90 ARG A O 1
ATOM 763 N N . MET A 1 91 ? -1.544 1.558 5.105 1.00 95.56 91 MET A N 1
ATOM 764 C CA . MET A 1 91 ? -0.631 0.464 4.765 1.00 95.56 91 MET A CA 1
ATOM 765 C C . MET A 1 91 ? -0.631 0.171 3.263 1.00 95.56 91 MET A C 1
ATOM 767 O O . MET A 1 91 ? 0.432 0.022 2.662 1.00 95.56 91 MET A O 1
ATOM 771 N N . HIS A 1 92 ? -1.808 0.151 2.634 1.00 95.81 92 HIS A N 1
ATOM 772 C CA . HIS A 1 92 ? -1.924 0.001 1.184 1.00 95.81 92 HIS A CA 1
ATOM 773 C C . HIS A 1 92 ? -1.235 1.147 0.443 1.00 95.81 92 HIS A C 1
ATOM 775 O O . HIS A 1 92 ? -0.428 0.915 -0.453 1.00 95.81 92 HIS A O 1
ATOM 781 N N . SER A 1 93 ? -1.480 2.389 0.866 1.00 96.00 93 SER A N 1
ATOM 782 C CA . SER A 1 93 ? -0.853 3.566 0.253 1.00 96.00 93 SER A CA 1
ATOM 783 C C . SER A 1 93 ? 0.674 3.531 0.356 1.00 96.00 93 SER A C 1
ATOM 785 O O . SER A 1 93 ? 1.362 3.837 -0.616 1.00 96.00 93 SER A O 1
ATOM 787 N N . GLN A 1 94 ? 1.210 3.115 1.508 1.00 97.06 94 GLN A N 1
ATOM 788 C CA . GLN A 1 94 ? 2.651 2.937 1.705 1.00 97.06 94 GLN A CA 1
ATOM 789 C C . GLN A 1 94 ? 3.222 1.873 0.769 1.00 97.06 94 GLN A C 1
ATOM 791 O O . GLN A 1 94 ? 4.229 2.123 0.115 1.00 97.06 94 GLN A O 1
ATOM 796 N N . ARG A 1 95 ? 2.548 0.725 0.643 1.00 95.31 95 ARG A N 1
ATOM 797 C CA . ARG A 1 95 ? 2.963 -0.344 -0.271 1.00 95.31 95 ARG A CA 1
ATOM 798 C C . ARG A 1 95 ? 2.982 0.118 -1.729 1.00 95.31 95 ARG A C 1
ATOM 800 O O . ARG A 1 95 ? 3.900 -0.218 -2.472 1.00 95.31 95 ARG A O 1
ATOM 807 N N . MET A 1 96 ? 1.988 0.902 -2.142 1.00 96.31 96 MET A N 1
ATOM 808 C CA . MET A 1 96 ? 1.934 1.463 -3.495 1.00 96.31 96 MET A CA 1
ATOM 809 C C . MET A 1 96 ? 3.087 2.436 -3.755 1.00 96.31 96 MET A C 1
ATOM 811 O O . MET A 1 96 ? 3.659 2.424 -4.844 1.00 96.31 96 MET A O 1
ATOM 815 N N . GLU A 1 97 ? 3.457 3.258 -2.772 1.00 96.75 97 GLU A N 1
ATOM 816 C CA . GLU A 1 97 ? 4.604 4.159 -2.912 1.00 96.75 97 GLU A CA 1
ATOM 817 C C . GLU A 1 97 ? 5.938 3.406 -2.901 1.00 96.75 97 GLU A C 1
ATOM 819 O O . GLU A 1 97 ? 6.829 3.735 -3.677 1.00 96.75 97 GLU A O 1
ATOM 824 N N . GLU A 1 98 ? 6.063 2.347 -2.103 1.00 95.44 98 GLU A N 1
ATOM 825 C CA . GLU A 1 98 ? 7.250 1.490 -2.085 1.00 95.44 98 GLU A CA 1
ATOM 826 C C . GLU A 1 98 ? 7.505 0.831 -3.450 1.00 95.44 98 GLU A C 1
ATOM 828 O O . GLU A 1 98 ? 8.638 0.823 -3.929 1.00 95.44 98 GLU A O 1
ATOM 833 N N . ILE A 1 99 ? 6.456 0.342 -4.124 1.00 92.81 99 ILE A N 1
ATOM 834 C CA . ILE A 1 99 ? 6.566 -0.216 -5.484 1.00 92.81 99 ILE A CA 1
ATOM 835 C C . ILE A 1 99 ? 7.137 0.829 -6.456 1.00 92.81 99 ILE A C 1
ATOM 837 O O . ILE A 1 99 ? 8.059 0.525 -7.217 1.00 92.81 99 ILE A O 1
ATOM 841 N N . ARG A 1 100 ? 6.628 2.066 -6.400 1.00 91.12 100 ARG A N 1
ATOM 842 C CA . ARG A 1 100 ? 7.106 3.173 -7.247 1.00 91.12 100 ARG A CA 1
ATOM 843 C C . ARG A 1 100 ? 8.551 3.529 -6.941 1.00 91.12 100 ARG A C 1
ATOM 845 O O . ARG A 1 100 ? 9.350 3.731 -7.852 1.00 91.12 100 ARG A O 1
ATOM 852 N N . GLU A 1 101 ? 8.900 3.617 -5.663 1.00 92.62 101 GLU A N 1
ATOM 853 C CA . GLU A 1 101 ? 10.247 3.997 -5.250 1.00 92.62 101 GLU A CA 1
ATOM 854 C C . GLU A 1 101 ? 11.276 2.931 -5.630 1.00 92.62 101 GLU A C 1
ATOM 856 O O . GLU A 1 101 ? 12.360 3.268 -6.102 1.00 92.62 101 GLU A O 1
ATOM 861 N N . ASN A 1 102 ? 10.924 1.650 -5.527 1.00 90.38 102 ASN A N 1
ATOM 862 C CA . ASN A 1 102 ? 11.789 0.558 -5.965 1.00 90.38 102 ASN A CA 1
ATOM 863 C C . ASN A 1 102 ? 12.050 0.606 -7.479 1.00 90.38 102 ASN A C 1
ATOM 865 O O . ASN A 1 102 ? 13.200 0.479 -7.904 1.00 90.38 102 ASN A O 1
ATOM 869 N N . ALA A 1 103 ? 11.020 0.859 -8.293 1.00 85.00 103 ALA A N 1
ATOM 870 C CA . ALA A 1 103 ? 11.181 1.021 -9.740 1.00 85.00 103 ALA A CA 1
ATOM 871 C C . ALA A 1 103 ? 12.055 2.241 -10.087 1.00 85.00 103 ALA A C 1
ATOM 873 O O . ALA A 1 103 ? 13.001 2.140 -10.874 1.00 85.00 103 ALA A O 1
ATOM 874 N N . ARG A 1 104 ? 11.805 3.386 -9.437 1.00 87.94 104 ARG A N 1
ATOM 875 C CA . ARG A 1 104 ? 12.617 4.605 -9.595 1.00 87.94 104 ARG A CA 1
ATOM 876 C C . ARG A 1 104 ? 14.071 4.389 -9.195 1.00 87.94 104 ARG A C 1
ATOM 878 O O . ARG A 1 104 ? 14.964 4.895 -9.875 1.00 87.94 104 ARG A O 1
ATOM 885 N N . ARG A 1 105 ? 14.316 3.662 -8.103 1.00 88.00 105 ARG A N 1
ATOM 886 C CA . ARG A 1 105 ? 15.662 3.338 -7.626 1.00 88.00 105 ARG A CA 1
ATOM 887 C C . ARG A 1 105 ? 16.406 2.472 -8.636 1.00 88.00 105 ARG A C 1
ATOM 889 O O . ARG A 1 105 ? 17.511 2.841 -9.018 1.00 88.00 105 ARG A O 1
ATOM 896 N N . ALA A 1 106 ? 15.782 1.405 -9.134 1.00 87.25 106 ALA A N 1
ATOM 897 C CA . ALA A 1 106 ? 16.385 0.527 -10.138 1.00 87.25 106 ALA A CA 1
ATOM 898 C C . ALA A 1 106 ? 16.789 1.293 -11.411 1.00 87.25 106 ALA A C 1
ATOM 900 O O . ALA A 1 106 ? 17.904 1.135 -11.912 1.00 87.25 106 ALA A O 1
ATOM 901 N N . ILE A 1 107 ? 15.912 2.181 -11.895 1.00 86.06 107 ILE A N 1
ATOM 902 C CA . ILE A 1 107 ? 16.208 3.059 -13.036 1.00 86.06 107 ILE A CA 1
ATOM 903 C C . ILE A 1 107 ? 17.384 3.988 -12.720 1.00 86.06 107 ILE A C 1
ATOM 905 O O . ILE A 1 107 ? 18.312 4.101 -13.521 1.00 86.06 107 ILE A O 1
ATOM 909 N N . ARG A 1 108 ? 17.368 4.638 -11.552 1.00 86.25 108 ARG A N 1
ATOM 910 C CA . ARG A 1 108 ? 18.421 5.576 -11.147 1.00 86.25 108 ARG A CA 1
ATOM 911 C C . ARG A 1 108 ? 19.786 4.903 -11.071 1.00 86.25 108 ARG A C 1
ATOM 913 O O . ARG A 1 108 ? 20.740 5.459 -11.594 1.00 86.25 108 ARG A O 1
ATOM 920 N N . GLU A 1 109 ? 19.870 3.722 -10.469 1.00 86.00 109 GLU A N 1
ATOM 921 C CA . GLU A 1 109 ? 21.119 2.962 -10.351 1.00 86.00 109 GLU A CA 1
ATOM 922 C C . GLU A 1 109 ? 21.644 2.495 -11.713 1.00 86.00 109 GLU A C 1
ATOM 924 O O . GLU A 1 109 ? 22.849 2.494 -11.957 1.00 86.00 109 GLU A O 1
ATOM 929 N N . ARG A 1 110 ? 20.763 2.077 -12.633 1.00 84.81 110 ARG A N 1
ATOM 930 C CA . ARG A 1 110 ? 21.186 1.701 -13.990 1.00 84.81 110 ARG A CA 1
ATOM 931 C C . ARG A 1 110 ? 21.759 2.902 -14.737 1.00 84.81 110 ARG A C 1
ATOM 933 O O . ARG A 1 110 ? 22.879 2.819 -15.229 1.00 84.81 110 ARG A O 1
ATOM 940 N N . VAL A 1 111 ? 21.023 4.009 -14.758 1.00 81.06 111 VAL A N 1
ATOM 941 C CA . VAL A 1 111 ? 21.432 5.230 -15.461 1.00 81.06 111 VAL A CA 1
ATOM 942 C C . VAL A 1 111 ? 22.672 5.861 -14.815 1.00 81.06 111 VAL A C 1
ATOM 944 O O . VAL A 1 111 ? 23.567 6.304 -15.527 1.00 81.06 111 VAL A O 1
ATOM 947 N N . GLY A 1 112 ? 22.764 5.873 -13.482 1.00 80.81 112 GLY A N 1
ATOM 948 C CA . GLY A 1 112 ? 23.929 6.371 -12.741 1.00 80.81 112 GLY A CA 1
ATOM 949 C C . GLY A 1 112 ? 25.214 5.626 -13.102 1.00 80.81 112 GLY A C 1
ATOM 950 O O . GLY A 1 112 ? 26.233 6.260 -13.390 1.00 80.81 112 GLY A O 1
ATOM 951 N N . ARG A 1 113 ? 25.139 4.293 -13.220 1.00 79.69 113 ARG A N 1
ATOM 952 C CA . ARG A 1 113 ? 26.238 3.460 -13.732 1.00 79.69 113 ARG A CA 1
ATOM 953 C C . ARG A 1 113 ? 26.609 3.796 -15.176 1.00 79.69 113 ARG A C 1
ATOM 955 O O . ARG A 1 113 ? 27.792 3.995 -15.444 1.00 79.69 113 ARG A O 1
ATOM 962 N N . SER A 1 114 ? 25.638 3.894 -16.084 1.00 76.94 114 SER A N 1
ATOM 963 C CA . SER A 1 114 ? 25.899 4.203 -17.501 1.00 76.94 114 SER A CA 1
ATOM 964 C C . SER A 1 114 ? 26.522 5.588 -17.703 1.00 76.94 114 SER A C 1
ATOM 966 O O . SER A 1 114 ? 27.383 5.769 -18.559 1.00 76.94 114 SER A O 1
ATOM 968 N N . LEU A 1 115 ? 26.142 6.563 -16.873 1.00 75.69 115 LEU A N 1
ATOM 969 C CA . LEU A 1 115 ? 26.699 7.918 -16.891 1.00 75.69 115 LEU A CA 1
ATOM 970 C C . LEU A 1 115 ? 28.030 8.045 -16.126 1.00 75.69 115 LEU A C 1
ATOM 972 O O . LEU A 1 115 ? 28.584 9.140 -16.052 1.00 75.69 115 LEU A O 1
ATOM 976 N N . GLY A 1 116 ? 28.546 6.954 -15.546 1.00 69.69 116 GLY A N 1
ATOM 977 C CA . GLY A 1 116 ? 29.790 6.956 -14.772 1.00 69.69 116 GLY A CA 1
ATOM 978 C C . GLY A 1 116 ? 29.716 7.743 -13.459 1.00 69.69 116 GLY A C 1
ATOM 979 O O . GLY A 1 116 ? 30.756 8.072 -12.895 1.00 69.69 116 GLY A O 1
ATOM 980 N N . LEU A 1 117 ? 28.509 8.043 -12.972 1.00 69.81 117 LEU A N 1
ATOM 981 C CA . LEU A 1 117 ? 28.270 8.807 -11.742 1.00 69.81 117 LEU A CA 1
ATOM 982 C C . LEU A 1 117 ? 28.466 7.959 -10.475 1.00 69.81 117 LEU A C 1
ATOM 984 O O . LEU A 1 117 ? 28.689 8.515 -9.405 1.00 69.81 117 LEU A O 1
ATOM 988 N N . ASP A 1 118 ? 28.433 6.632 -10.618 1.00 61.34 118 ASP A N 1
ATOM 989 C CA . ASP A 1 118 ? 28.595 5.655 -9.533 1.00 61.34 118 ASP A CA 1
ATOM 990 C C . ASP A 1 118 ? 29.967 4.946 -9.559 1.00 61.34 118 ASP A C 1
ATOM 992 O O . ASP A 1 118 ? 30.104 3.837 -9.036 1.00 61.34 118 ASP A O 1
ATOM 996 N N . ARG A 1 119 ? 31.001 5.527 -10.193 1.00 54.03 119 ARG A N 1
ATOM 997 C CA . ARG A 1 119 ? 32.353 4.943 -10.123 1.00 54.03 119 ARG A CA 1
ATOM 998 C C . ARG A 1 119 ? 32.886 5.064 -8.688 1.00 54.03 119 ARG A C 1
ATOM 1000 O O . ARG A 1 119 ? 33.018 6.193 -8.216 1.00 54.03 119 ARG A O 1
ATOM 1007 N N . PRO A 1 120 ? 33.258 3.964 -8.005 1.00 51.94 120 PRO A N 1
ATOM 1008 C CA . PRO A 1 120 ? 34.195 4.093 -6.899 1.00 51.94 120 PRO A CA 1
ATOM 1009 C C . PRO A 1 120 ? 35.480 4.699 -7.476 1.00 51.94 120 PRO A C 1
ATOM 1011 O O . PRO A 1 120 ? 35.935 4.258 -8.534 1.00 51.94 120 PRO A O 1
ATOM 1014 N N . GLU A 1 121 ? 36.020 5.739 -6.838 1.00 48.75 121 GLU A N 1
ATOM 1015 C CA . GLU A 1 121 ? 37.363 6.229 -7.151 1.00 48.75 121 GLU A CA 1
ATOM 1016 C C . GLU A 1 121 ? 38.310 5.024 -7.111 1.00 48.75 121 GLU A C 1
ATOM 1018 O O . GLU A 1 121 ? 38.510 4.407 -6.065 1.00 48.75 121 GLU A O 1
ATOM 1023 N N . GLU A 1 122 ? 38.826 4.621 -8.274 1.00 54.28 122 GLU A N 1
ATOM 1024 C CA . GLU A 1 122 ? 39.925 3.670 -8.332 1.00 54.28 122 GLU A CA 1
ATOM 1025 C C . GLU A 1 122 ? 41.120 4.352 -7.675 1.00 54.28 122 GLU A C 1
ATOM 1027 O O . GLU A 1 122 ? 41.713 5.264 -8.247 1.00 54.28 122 GLU A O 1
ATOM 1032 N N . ASP A 1 123 ? 41.420 3.928 -6.450 1.00 54.03 123 ASP A N 1
ATOM 1033 C CA . ASP A 1 123 ? 42.558 4.382 -5.666 1.00 54.03 123 ASP A CA 1
ATOM 1034 C C . ASP A 1 123 ? 43.847 4.179 -6.495 1.00 54.03 123 ASP A C 1
ATOM 1036 O O . ASP A 1 123 ? 44.240 3.031 -6.757 1.00 54.03 123 ASP A O 1
ATOM 1040 N N . PRO A 1 124 ? 44.495 5.253 -6.987 1.00 56.75 124 PRO A N 1
ATOM 1041 C CA . PRO A 1 124 ? 45.569 5.144 -7.975 1.00 56.75 124 PRO A CA 1
ATOM 1042 C C . PRO A 1 124 ? 46.854 4.515 -7.410 1.00 56.75 124 PRO A C 1
ATOM 1044 O O . PRO A 1 124 ? 47.807 4.281 -8.156 1.00 56.75 124 PRO A O 1
ATOM 1047 N N . GLU A 1 125 ? 46.906 4.205 -6.112 1.00 58.56 125 GLU A N 1
ATOM 1048 C CA . GLU A 1 125 ? 48.086 3.638 -5.456 1.00 58.56 125 GLU A CA 1
ATOM 1049 C C . GLU A 1 125 ? 48.272 2.125 -5.650 1.00 58.56 125 GLU A C 1
ATOM 1051 O O . GLU A 1 125 ? 49.354 1.611 -5.371 1.00 58.56 125 GLU A O 1
ATOM 1056 N N . LYS A 1 126 ? 47.298 1.386 -6.202 1.00 53.44 126 LYS A N 1
ATOM 1057 C CA . LYS A 1 126 ? 47.408 -0.086 -6.311 1.00 53.44 126 LYS A CA 1
ATOM 1058 C C . LYS A 1 126 ? 48.177 -0.636 -7.523 1.00 53.44 126 LYS A C 1
ATOM 1060 O O . LYS A 1 126 ? 48.315 -1.851 -7.635 1.00 53.44 126 LYS A O 1
ATOM 1065 N N . ASN A 1 127 ? 48.702 0.221 -8.405 1.00 53.78 127 ASN A N 1
ATOM 1066 C CA . ASN A 1 127 ? 49.385 -0.183 -9.649 1.00 53.78 127 ASN A CA 1
ATOM 1067 C C . ASN A 1 127 ? 50.875 0.214 -9.726 1.00 53.78 127 ASN A C 1
ATOM 1069 O O . ASN A 1 127 ? 51.425 0.273 -10.823 1.00 53.78 127 ASN A O 1
ATOM 1073 N N . ARG A 1 128 ? 51.549 0.495 -8.601 1.00 55.62 128 ARG A N 1
ATOM 1074 C CA . ARG A 1 128 ? 52.991 0.829 -8.611 1.00 55.62 128 ARG A CA 1
ATOM 1075 C C . ARG A 1 128 ? 53.954 -0.353 -8.452 1.00 55.62 128 ARG A C 1
ATOM 1077 O O . ARG A 1 128 ? 55.143 -0.149 -8.659 1.00 55.62 128 ARG A O 1
ATOM 1084 N N . ASP A 1 129 ? 53.456 -1.565 -8.205 1.00 56.12 129 ASP A N 1
ATOM 1085 C CA . ASP A 1 129 ? 54.295 -2.755 -7.986 1.00 56.12 129 ASP A CA 1
ATOM 1086 C C . ASP A 1 129 ? 54.090 -3.847 -9.059 1.00 56.12 129 ASP A C 1
ATOM 1088 O O . ASP A 1 129 ? 53.789 -5.002 -8.744 1.00 56.12 129 ASP A O 1
ATOM 1092 N N . ARG A 1 130 ? 54.232 -3.498 -10.345 1.00 47.50 130 ARG A N 1
ATOM 1093 C CA . ARG A 1 130 ? 54.430 -4.479 -11.428 1.00 47.50 130 ARG A CA 1
ATOM 1094 C C . ARG A 1 130 ? 55.539 -4.065 -12.377 1.00 47.50 130 ARG A C 1
ATOM 1096 O O . ARG A 1 130 ? 55.549 -2.882 -12.775 1.00 47.50 130 ARG A O 1
#

Sequence (130 aa):
MRIEFAISARALDETDREFIDVHRTNEAETLRNTQADYERHRWDRYKAREDALQRQYQNNLDLPRPANVPMPRLPTRSEITQEARSTEDRMHSQRMEEIRENARRAIRERVGRSLGLDRPEEDPEKNRDR

pLDDT: mean 81.89, std 17.36, range [33.75, 97.56]

Radius of gyration: 25.36 Å; chains: 1; bounding box: 72×33×69 Å